Protein AF-A0AAV8ZSS9-F1 (afdb_monomer_lite)

Sequence (82 aa):
MSARLDFTELNSSTKASSQRVTTIGKLLVGITGGVALGLTVICAPFVSPALRKFCLPYIPATTEQVANILKALKGEKEPCWT

Radius of gyration: 27.05 Å; chains: 1; bounding box: 51×33×72 Å

Foldseek 3Di:
DDDDPPPVVVVPPPPDDPDDQDPVNVVVVVVVVCVVVVVCVVCVVVVVLVPDPDPDDDDPDDPVRVVVVVCVVVVNDPPPDD

Secondary structure (DSSP, 8-state):
------GGGGGGG---------HHHHHHHHHHHHHHHHHHHHHHHHHHHHT-S---------HHHHHHHHHHHTTPPPPS--

Organism: NCBI:txid1586634

pLDDT: mean 76.19, std 16.54, range [41.81, 97.94]

Structure (mmCIF, N/CA/C/O backbone):
data_AF-A0AAV8ZSS9-F1
#
_entry.id   AF-A0AAV8ZSS9-F1
#
loop_
_atom_site.group_PDB
_atom_site.id
_atom_site.type_symbol
_atom_site.label_atom_id
_atom_site.label_alt_id
_atom_site.label_comp_id
_atom_site.label_asym_id
_atom_site.label_entity_id
_atom_site.label_seq_id
_atom_site.pdbx_PDB_ins_code
_atom_site.Cartn_x
_atom_site.Cartn_y
_atom_site.Cartn_z
_atom_site.occupancy
_atom_site.B_iso_or_equiv
_atom_site.auth_seq_id
_atom_site.auth_comp_id
_atom_site.auth_asym_id
_atom_site.auth_atom_id
_atom_site.pdbx_PDB_model_num
ATOM 1 N N . MET A 1 1 ? -21.049 -11.500 -6.181 1.00 41.81 1 MET A N 1
ATOM 2 C CA . MET A 1 1 ? -19.953 -12.449 -5.904 1.00 41.81 1 MET A CA 1
ATOM 3 C C . MET A 1 1 ? -18.776 -12.024 -6.771 1.00 41.81 1 MET A C 1
ATOM 5 O O . MET A 1 1 ? -18.871 -12.115 -7.982 1.00 41.81 1 MET A O 1
ATOM 9 N N . SER A 1 2 ? -17.789 -11.399 -6.128 1.00 44.72 2 SER A N 1
ATOM 10 C CA . SER A 1 2 ? -16.445 -11.007 -6.583 1.00 44.72 2 SER A CA 1
ATOM 11 C C . SER A 1 2 ? -16.231 -10.624 -8.056 1.00 44.72 2 SER A C 1
ATOM 13 O O . SER A 1 2 ? -15.984 -11.481 -8.899 1.00 44.72 2 SER A O 1
ATOM 15 N N . ALA A 1 3 ? -16.179 -9.313 -8.319 1.00 45.62 3 ALA A N 1
ATOM 16 C CA . ALA A 1 3 ? -15.454 -8.762 -9.459 1.00 45.62 3 ALA A CA 1
ATOM 17 C C . ALA A 1 3 ? -13.964 -9.106 -9.289 1.00 45.62 3 ALA A C 1
ATOM 19 O O . ALA A 1 3 ? -13.264 -8.503 -8.472 1.00 45.62 3 ALA A O 1
ATOM 20 N N . ARG A 1 4 ? -13.495 -10.140 -9.992 1.00 58.59 4 ARG A N 1
ATOM 21 C CA . ARG A 1 4 ? -12.063 -10.374 -10.164 1.00 58.59 4 ARG A CA 1
ATOM 22 C C . ARG A 1 4 ? -11.554 -9.273 -11.088 1.00 58.59 4 ARG A C 1
ATOM 24 O O . ARG A 1 4 ? -12.061 -9.110 -12.187 1.00 58.59 4 ARG A O 1
ATOM 31 N N . LEU A 1 5 ? -10.617 -8.471 -10.599 1.00 51.00 5 LEU A N 1
ATOM 32 C CA . LEU A 1 5 ? -9.908 -7.490 -11.409 1.00 51.00 5 LEU A CA 1
ATOM 33 C C . LEU A 1 5 ? -9.072 -8.262 -12.437 1.00 51.00 5 LEU A C 1
ATOM 35 O O . LEU A 1 5 ? -8.055 -8.856 -12.077 1.00 51.00 5 LEU A O 1
ATOM 39 N N . ASP A 1 6 ? -9.518 -8.284 -13.692 1.00 47.00 6 ASP A N 1
ATOM 40 C CA . ASP A 1 6 ? -8.795 -8.882 -14.815 1.00 47.00 6 ASP A CA 1
ATOM 41 C C . ASP A 1 6 ? -7.593 -8.002 -15.187 1.00 47.00 6 ASP A C 1
ATOM 43 O O . ASP A 1 6 ? -7.587 -7.243 -16.154 1.00 47.00 6 ASP A O 1
ATOM 47 N N . PHE A 1 7 ? -6.538 -8.127 -14.381 1.00 53.97 7 PHE A N 1
ATOM 48 C CA . PHE A 1 7 ? -5.200 -7.563 -14.597 1.00 53.97 7 PHE A CA 1
ATOM 49 C C . PHE A 1 7 ? -4.650 -7.842 -16.013 1.00 53.97 7 PHE A C 1
ATOM 51 O O . PHE A 1 7 ? -3.801 -7.112 -16.522 1.00 53.97 7 PHE A O 1
ATOM 58 N N . THR A 1 8 ? -5.166 -8.880 -16.667 1.00 59.31 8 THR A N 1
ATOM 59 C CA . THR A 1 8 ? -4.781 -9.373 -17.989 1.00 59.31 8 THR A CA 1
ATOM 60 C C . THR A 1 8 ? -5.074 -8.399 -19.145 1.00 59.31 8 THR A C 1
ATOM 62 O O . THR A 1 8 ? -4.368 -8.450 -20.148 1.00 59.31 8 THR A O 1
ATOM 65 N N . GLU A 1 9 ? -6.047 -7.484 -19.025 1.00 53.69 9 GLU A N 1
ATOM 66 C CA . GLU A 1 9 ? -6.436 -6.557 -20.115 1.00 53.69 9 GLU A CA 1
ATOM 67 C C . GLU A 1 9 ? -5.464 -5.372 -20.299 1.00 53.69 9 GLU A C 1
ATOM 69 O O . GLU A 1 9 ? -5.273 -4.883 -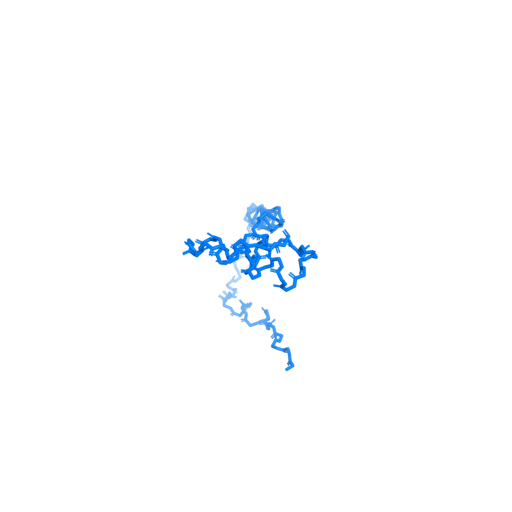21.414 1.00 53.69 9 GLU A O 1
ATOM 74 N N . LEU A 1 10 ? -4.763 -4.947 -19.239 1.00 55.00 10 LEU A N 1
ATOM 75 C CA . LEU A 1 10 ? -3.820 -3.814 -19.288 1.00 55.00 10 LEU A CA 1
ATOM 76 C C . LEU A 1 10 ? -2.480 -4.147 -19.974 1.00 55.00 10 LEU A C 1
ATOM 78 O O . LEU A 1 10 ? -1.682 -3.248 -20.236 1.00 55.00 10 LEU A O 1
ATOM 82 N N . ASN A 1 11 ? -2.217 -5.420 -20.294 1.00 59.88 11 ASN A N 1
ATOM 83 C CA . ASN A 1 11 ? -0.990 -5.845 -20.980 1.00 59.88 11 ASN A CA 1
ATOM 84 C C . ASN A 1 11 ? -1.030 -5.571 -22.504 1.00 59.88 11 ASN A C 1
ATOM 86 O O . ASN A 1 11 ? -0.005 -5.615 -23.176 1.00 59.88 11 ASN A O 1
ATOM 90 N N . SER A 1 12 ? -2.200 -5.250 -23.066 1.00 52.38 12 SER A N 1
ATOM 91 C CA . SER A 1 12 ? -2.435 -5.223 -24.519 1.00 52.38 12 SER A CA 1
ATOM 92 C C . SER A 1 12 ? -1.956 -3.955 -25.257 1.00 52.38 12 SER A C 1
ATOM 94 O O . SER A 1 12 ? -1.899 -3.954 -26.489 1.00 52.38 12 SER A O 1
ATOM 96 N N . SER A 1 13 ? -1.557 -2.887 -24.548 1.00 49.88 13 SER A N 1
ATOM 97 C CA . SER A 1 13 ? -1.190 -1.590 -25.156 1.00 49.88 13 SER A CA 1
ATOM 98 C C . SER A 1 13 ? 0.320 -1.302 -25.236 1.00 49.88 13 SER A C 1
ATOM 100 O O . SER A 1 13 ? 0.729 -0.147 -25.365 1.00 49.88 13 SER A O 1
ATOM 102 N N . THR A 1 14 ? 1.176 -2.326 -25.227 1.00 56.09 14 THR A N 1
ATOM 103 C CA . THR A 1 14 ? 2.554 -2.209 -25.730 1.00 56.09 14 THR A CA 1
ATOM 104 C C . THR A 1 14 ? 2.660 -2.970 -27.052 1.00 56.09 14 THR A C 1
ATOM 106 O O . THR A 1 14 ? 3.009 -4.144 -27.112 1.00 56.09 14 THR A O 1
ATOM 109 N N . LYS A 1 15 ? 2.336 -2.298 -28.167 1.00 47.72 15 LYS A N 1
ATOM 110 C CA . LYS A 1 15 ? 2.682 -2.781 -29.514 1.00 47.72 15 LYS A CA 1
ATOM 111 C C . LYS A 1 15 ? 4.210 -2.882 -29.586 1.00 47.72 15 LYS A C 1
ATOM 113 O O . LYS A 1 15 ? 4.894 -1.888 -29.817 1.00 47.72 15 LYS A O 1
ATOM 118 N N . ALA A 1 16 ? 4.746 -4.070 -29.318 1.00 56.06 16 ALA A N 1
ATOM 119 C CA . ALA A 1 16 ? 6.176 -4.325 -29.292 1.00 56.06 16 ALA A CA 1
ATOM 120 C C . ALA A 1 16 ? 6.742 -4.233 -30.715 1.00 56.06 16 ALA A C 1
ATOM 122 O O . ALA A 1 16 ? 6.792 -5.215 -31.453 1.00 56.06 16 ALA A O 1
ATOM 123 N N . SER A 1 17 ? 7.189 -3.038 -31.107 1.00 58.66 17 SER A N 1
ATOM 124 C CA . SER A 1 17 ? 8.221 -2.954 -32.136 1.00 58.66 17 SER A CA 1
ATOM 125 C C . SER A 1 17 ? 9.436 -3.719 -31.602 1.00 58.66 17 SER A C 1
ATOM 127 O O . SER A 1 17 ? 9.808 -3.551 -30.438 1.00 58.66 17 SER A O 1
ATOM 129 N N . SER A 1 18 ? 10.025 -4.592 -32.419 1.00 60.47 18 SER A N 1
ATOM 130 C CA . SER A 1 18 ? 11.212 -5.378 -32.070 1.00 60.47 18 SER A CA 1
ATOM 131 C C . SER A 1 18 ? 12.451 -4.472 -31.977 1.00 60.47 18 SER A C 1
ATOM 133 O O . SER A 1 18 ? 13.377 -4.573 -32.782 1.00 60.47 18 SER A O 1
ATOM 135 N N . GLN A 1 19 ? 12.482 -3.553 -31.011 1.00 71.69 19 GLN A N 1
ATOM 136 C CA . GLN A 1 19 ? 13.686 -2.811 -30.666 1.00 71.69 19 GLN A CA 1
ATOM 137 C C . GLN A 1 19 ? 14.552 -3.655 -29.735 1.00 71.69 19 GLN A C 1
ATOM 139 O O . GLN A 1 19 ? 14.097 -4.164 -28.709 1.00 71.69 19 GLN A O 1
ATOM 144 N N . ARG A 1 20 ? 15.836 -3.796 -30.087 1.00 79.88 20 ARG A N 1
ATOM 145 C CA . ARG A 1 20 ? 16.825 -4.423 -29.209 1.00 79.88 20 ARG A CA 1
ATOM 146 C C . ARG A 1 20 ? 17.013 -3.546 -27.975 1.00 79.88 20 ARG A C 1
ATOM 148 O O . ARG A 1 20 ? 17.746 -2.563 -28.008 1.00 79.88 20 ARG A O 1
ATOM 155 N N . VAL A 1 21 ? 16.353 -3.917 -26.884 1.00 79.94 21 VAL A N 1
ATOM 156 C CA . VAL A 1 21 ? 16.528 -3.254 -25.591 1.00 79.94 21 VAL A CA 1
ATOM 157 C C . VAL A 1 21 ? 17.929 -3.561 -25.075 1.00 79.94 21 VAL A C 1
ATOM 159 O O . VAL A 1 21 ? 18.300 -4.728 -24.908 1.00 79.94 21 VAL A O 1
ATOM 162 N N . THR A 1 22 ? 18.712 -2.514 -24.840 1.00 88.19 22 THR A N 1
ATOM 163 C CA . THR A 1 22 ? 20.072 -2.642 -24.315 1.00 88.19 22 THR A CA 1
ATOM 164 C C . THR A 1 22 ? 20.041 -3.194 -22.888 1.00 88.19 22 THR A C 1
ATOM 166 O O . THR A 1 22 ? 19.062 -3.024 -22.156 1.00 88.19 22 THR A O 1
ATOM 169 N N . THR A 1 23 ? 21.122 -3.853 -22.462 1.00 90.38 23 THR A N 1
ATOM 170 C CA . THR A 1 23 ? 21.262 -4.374 -21.088 1.00 90.38 23 THR A CA 1
ATOM 171 C C . THR A 1 23 ? 21.065 -3.275 -20.043 1.00 90.38 23 THR A C 1
ATOM 173 O O . THR A 1 23 ? 20.444 -3.505 -19.009 1.00 90.38 23 THR A O 1
ATOM 176 N N . ILE A 1 24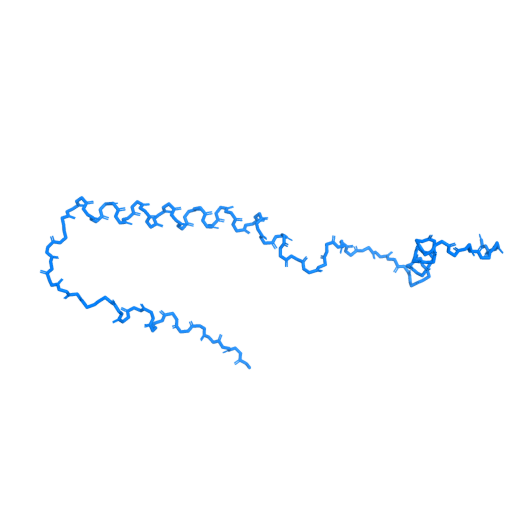 ? 21.509 -2.056 -20.354 1.00 93.19 24 ILE A N 1
ATOM 177 C CA . ILE A 1 24 ? 21.312 -0.877 -19.507 1.00 93.19 24 ILE A CA 1
ATOM 178 C C . ILE A 1 24 ? 19.835 -0.483 -19.426 1.00 93.19 24 ILE A C 1
ATOM 180 O O . ILE A 1 24 ? 19.341 -0.223 -18.335 1.00 93.19 24 ILE A O 1
ATOM 184 N N . GLY A 1 25 ? 19.097 -0.515 -20.541 1.00 91.19 25 GLY A N 1
ATOM 185 C CA . GLY A 1 25 ? 17.654 -0.260 -20.532 1.00 91.19 25 GLY A CA 1
ATOM 186 C C . GLY A 1 25 ? 16.889 -1.250 -19.649 1.00 91.19 25 GLY A C 1
ATOM 187 O O . GLY A 1 25 ? 16.025 -0.849 -18.874 1.00 91.19 25 GLY A O 1
ATOM 188 N N . LYS A 1 26 ? 17.261 -2.535 -19.689 1.00 92.19 26 LYS A N 1
ATOM 189 C CA . LYS A 1 26 ? 16.674 -3.564 -18.813 1.00 92.19 26 LYS A CA 1
ATOM 190 C C . LYS A 1 26 ? 16.980 -3.308 -17.337 1.00 92.19 26 LYS A C 1
ATOM 192 O O . LYS A 1 26 ? 16.088 -3.447 -16.504 1.00 92.19 26 LYS A O 1
ATOM 197 N N . LEU A 1 27 ? 18.215 -2.913 -17.021 1.00 95.56 27 LEU A N 1
ATOM 198 C CA . LEU A 1 27 ? 18.623 -2.589 -15.655 1.00 95.56 27 LEU A CA 1
ATOM 199 C C . LEU A 1 27 ? 17.846 -1.385 -15.105 1.00 95.56 27 LEU A C 1
ATOM 201 O O . LEU A 1 27 ? 17.336 -1.453 -13.992 1.00 95.56 27 LEU A O 1
ATOM 205 N N . LEU A 1 28 ? 17.705 -0.317 -15.893 1.00 95.62 28 LEU A N 1
ATOM 206 C CA . LEU A 1 28 ? 16.957 0.877 -15.490 1.00 95.62 28 LEU A CA 1
ATOM 207 C C . LEU A 1 28 ? 15.483 0.560 -15.227 1.00 95.62 28 LEU A C 1
ATOM 209 O O . LEU A 1 28 ? 14.967 0.918 -14.173 1.00 95.62 28 LEU A O 1
ATOM 213 N N . VAL A 1 29 ? 14.827 -0.177 -16.130 1.00 95.31 29 VAL A N 1
ATOM 214 C CA . VAL A 1 29 ? 13.431 -0.607 -15.939 1.00 95.31 29 VAL A CA 1
ATOM 215 C C . VAL A 1 29 ? 13.287 -1.471 -14.683 1.00 95.31 29 VAL A C 1
ATOM 217 O O . VAL A 1 29 ? 12.350 -1.275 -13.910 1.00 95.31 29 VAL A O 1
ATOM 220 N N . GLY A 1 30 ? 14.234 -2.384 -14.442 1.00 95.75 30 GLY A N 1
ATOM 221 C CA . GLY A 1 30 ? 14.257 -3.221 -13.243 1.00 95.75 30 GLY A CA 1
ATOM 222 C C . GLY A 1 30 ? 14.402 -2.413 -11.951 1.00 95.75 30 GLY A C 1
ATOM 223 O O . GLY A 1 30 ? 13.653 -2.643 -11.005 1.00 95.75 30 GLY A O 1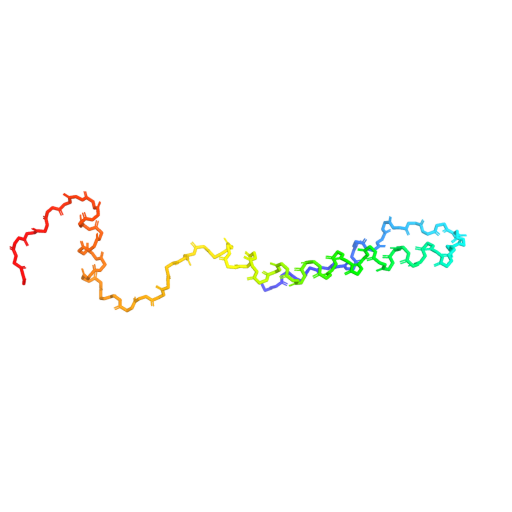
ATOM 224 N N . ILE A 1 31 ? 15.311 -1.434 -11.920 1.00 97.75 31 ILE A N 1
ATOM 225 C CA . ILE A 1 31 ? 15.509 -0.555 -10.759 1.00 97.75 31 ILE A CA 1
ATOM 226 C C . ILE A 1 31 ? 14.260 0.288 -10.511 1.00 97.75 31 ILE A C 1
ATOM 228 O O . ILE A 1 31 ? 13.750 0.307 -9.394 1.00 97.75 31 ILE A O 1
ATOM 232 N N . THR A 1 32 ? 13.729 0.956 -11.537 1.00 96.62 32 THR A N 1
ATOM 233 C CA . THR A 1 32 ? 12.545 1.810 -11.389 1.00 96.62 32 THR A CA 1
ATOM 234 C C . THR A 1 32 ? 11.328 1.006 -10.929 1.00 96.62 32 THR A C 1
ATOM 236 O O . THR A 1 32 ? 10.637 1.428 -10.003 1.00 96.62 32 THR A O 1
ATOM 239 N N . GLY A 1 33 ? 11.098 -0.178 -11.509 1.00 96.75 33 GLY A N 1
ATOM 240 C CA . GLY A 1 33 ? 10.025 -1.076 -11.081 1.00 96.75 33 GLY A CA 1
ATOM 241 C C . GLY A 1 33 ? 10.222 -1.592 -9.654 1.00 96.75 33 GLY A C 1
ATOM 242 O O . GLY A 1 33 ? 9.288 -1.569 -8.855 1.00 96.75 33 GLY A O 1
ATOM 243 N N . GLY A 1 34 ? 11.447 -1.994 -9.304 1.00 97.50 34 GLY A N 1
ATOM 244 C CA . GLY A 1 34 ? 11.795 -2.464 -7.964 1.00 97.50 34 GLY A CA 1
ATOM 245 C C . GLY A 1 34 ? 11.605 -1.393 -6.890 1.00 97.50 34 GLY A C 1
ATOM 246 O O . GLY A 1 34 ? 11.012 -1.672 -5.851 1.00 97.50 34 GLY A O 1
ATOM 247 N N . VAL A 1 35 ? 12.032 -0.156 -7.155 1.00 97.94 35 VAL A N 1
ATOM 248 C CA . VAL A 1 35 ? 11.830 0.982 -6.244 1.00 97.94 35 VAL A CA 1
ATOM 249 C C . VAL A 1 35 ? 10.345 1.298 -6.090 1.00 97.94 35 VAL A C 1
ATOM 251 O O . VAL A 1 35 ? 9.875 1.451 -4.965 1.00 97.94 35 VAL A O 1
ATOM 254 N N . ALA A 1 36 ? 9.585 1.347 -7.187 1.00 96.62 36 ALA A N 1
ATOM 255 C CA . ALA A 1 36 ? 8.153 1.637 -7.136 1.00 96.62 36 ALA A CA 1
ATOM 256 C C . ALA A 1 36 ? 7.382 0.599 -6.300 1.00 96.62 36 ALA A C 1
ATOM 258 O O . ALA A 1 36 ? 6.592 0.961 -5.423 1.00 96.62 36 ALA A O 1
ATOM 259 N N . LEU A 1 37 ? 7.646 -0.692 -6.523 1.00 96.69 37 LEU A N 1
ATOM 260 C CA . LEU A 1 37 ? 7.023 -1.772 -5.757 1.00 96.69 37 LEU A CA 1
ATOM 261 C C . LEU A 1 37 ? 7.502 -1.788 -4.302 1.00 96.69 37 LEU A C 1
ATOM 263 O O . LEU A 1 37 ? 6.681 -1.910 -3.394 1.00 96.69 37 LEU A O 1
ATOM 267 N N . GLY A 1 38 ? 8.805 -1.610 -4.069 1.00 97.38 38 GLY A N 1
ATOM 268 C CA . GLY A 1 38 ? 9.387 -1.562 -2.730 1.00 97.38 38 GLY A CA 1
ATOM 269 C C . GLY A 1 38 ? 8.781 -0.449 -1.878 1.00 97.38 38 GLY A C 1
ATOM 270 O O . GLY A 1 38 ? 8.310 -0.712 -0.773 1.00 97.38 38 GLY A O 1
ATOM 271 N N . LEU A 1 39 ? 8.704 0.772 -2.415 1.00 96.56 39 LEU A N 1
ATOM 272 C CA . LEU A 1 39 ? 8.057 1.903 -1.744 1.00 96.56 39 LEU A CA 1
ATOM 273 C C . LEU A 1 39 ? 6.584 1.616 -1.453 1.00 96.56 39 LEU A C 1
ATOM 275 O O . LEU A 1 39 ? 6.123 1.858 -0.343 1.00 96.56 39 LEU A O 1
ATOM 279 N N . THR A 1 40 ? 5.854 1.049 -2.415 1.00 94.81 40 THR A N 1
ATOM 280 C CA . THR A 1 40 ? 4.431 0.730 -2.236 1.00 94.81 40 THR A CA 1
ATOM 281 C C . THR A 1 40 ? 4.214 -0.249 -1.081 1.00 94.81 40 THR A C 1
ATOM 283 O O . THR A 1 40 ? 3.364 -0.006 -0.228 1.00 94.81 40 THR A O 1
ATOM 286 N N . VAL A 1 41 ? 5.002 -1.326 -1.009 1.00 95.75 41 VAL A N 1
ATOM 287 C CA . VAL A 1 41 ? 4.895 -2.333 0.061 1.00 95.75 41 VAL A CA 1
ATOM 288 C C . VAL A 1 41 ? 5.274 -1.745 1.420 1.00 95.75 41 VAL A C 1
ATOM 290 O O . VAL A 1 41 ? 4.578 -1.989 2.404 1.00 95.75 41 VAL A O 1
ATOM 293 N N . ILE A 1 42 ? 6.336 -0.938 1.478 1.00 95.31 42 ILE A N 1
ATOM 294 C CA . ILE A 1 42 ? 6.788 -0.290 2.717 1.00 95.31 42 ILE A CA 1
ATOM 295 C C . ILE A 1 42 ? 5.749 0.716 3.221 1.00 95.31 42 ILE A C 1
ATOM 297 O O . ILE A 1 42 ? 5.485 0.778 4.419 1.00 95.31 42 ILE A O 1
ATOM 301 N N . CYS A 1 43 ? 5.136 1.493 2.327 1.00 92.12 43 CYS A N 1
ATOM 302 C CA . CYS A 1 43 ? 4.161 2.517 2.693 1.00 92.12 43 CYS A CA 1
ATOM 303 C C . CYS A 1 43 ? 2.754 1.954 2.953 1.00 92.12 43 CYS A C 1
ATOM 305 O O . CYS A 1 43 ? 1.984 2.566 3.696 1.00 92.12 43 CYS A O 1
ATOM 307 N N . ALA A 1 44 ? 2.407 0.787 2.400 1.00 89.81 44 ALA A N 1
ATOM 308 C CA . ALA A 1 44 ? 1.098 0.159 2.570 1.00 89.81 44 ALA A CA 1
ATOM 309 C C . ALA A 1 44 ? 0.616 0.064 4.038 1.00 89.81 44 ALA A C 1
ATOM 311 O O . ALA A 1 44 ? -0.506 0.507 4.299 1.00 89.81 44 ALA A O 1
ATOM 312 N N . PRO A 1 45 ? 1.396 -0.430 5.024 1.00 87.19 45 PRO A N 1
ATOM 313 C CA . PRO A 1 45 ? 0.949 -0.510 6.419 1.00 87.19 45 PRO A CA 1
ATOM 314 C C . PRO A 1 45 ? 0.784 0.850 7.112 1.00 87.19 45 PRO A C 1
ATOM 316 O O . PRO A 1 45 ? 0.130 0.905 8.148 1.00 87.19 45 PRO A O 1
ATOM 319 N N . PHE A 1 46 ? 1.331 1.940 6.565 1.00 86.44 46 PHE A N 1
ATOM 320 C CA . PHE A 1 46 ? 1.173 3.295 7.114 1.00 86.44 46 PHE A CA 1
ATOM 321 C C . PHE A 1 46 ? -0.038 4.020 6.532 1.00 86.44 46 PHE A C 1
ATOM 323 O O . PHE A 1 46 ? -0.715 4.769 7.233 1.00 86.44 46 PHE A O 1
ATOM 330 N N . VAL A 1 47 ? -0.350 3.759 5.262 1.00 84.00 47 VAL A N 1
ATOM 331 C CA . VAL A 1 47 ? -1.524 4.333 4.592 1.00 84.00 47 VAL A CA 1
ATOM 332 C C . VAL A 1 47 ? -2.794 3.530 4.903 1.00 84.00 47 VAL A C 1
ATOM 334 O O . VAL A 1 47 ? -3.871 4.105 5.040 1.00 84.00 47 VAL A O 1
ATOM 337 N N . SER A 1 48 ? -2.690 2.210 5.097 1.00 82.56 48 SER A N 1
ATOM 338 C CA . SER A 1 48 ? -3.849 1.345 5.395 1.00 82.56 48 SER A CA 1
ATOM 339 C C . SER A 1 48 ? -4.635 1.742 6.661 1.00 82.56 48 SER A C 1
ATOM 341 O O . SER A 1 48 ? -5.865 1.725 6.616 1.00 82.56 48 SER A O 1
ATOM 343 N N . PRO A 1 49 ? -4.003 2.139 7.786 1.00 72.56 49 PRO A N 1
ATOM 344 C CA . PRO A 1 49 ? -4.706 2.648 8.962 1.00 72.56 49 PRO A CA 1
ATOM 345 C C . PRO A 1 49 ? -5.451 3.955 8.688 1.00 72.56 49 PRO A C 1
ATOM 347 O O . PRO A 1 49 ? -6.549 4.134 9.208 1.00 72.56 49 PRO A O 1
ATOM 350 N N . ALA A 1 50 ? -4.887 4.837 7.854 1.00 70.62 50 ALA A N 1
ATOM 351 C CA . ALA A 1 50 ? -5.486 6.126 7.507 1.00 70.62 50 ALA A CA 1
ATOM 352 C C . ALA A 1 50 ? -6.767 5.978 6.663 1.00 70.62 50 ALA A C 1
ATOM 354 O O . ALA A 1 50 ? -7.601 6.877 6.641 1.00 70.62 50 ALA A O 1
ATOM 355 N N . LEU A 1 51 ? -6.962 4.821 6.022 1.00 67.56 51 LEU A N 1
ATOM 356 C CA . LEU A 1 51 ? -8.184 4.467 5.294 1.00 67.56 51 LEU A CA 1
ATOM 357 C C . LEU A 1 51 ? -9.241 3.766 6.172 1.00 67.56 51 LEU A C 1
ATOM 359 O O . LEU A 1 51 ? -10.256 3.294 5.651 1.00 67.56 51 LEU A O 1
ATOM 363 N N . ARG A 1 52 ? -9.061 3.682 7.501 1.00 69.62 52 ARG A N 1
ATOM 364 C CA . ARG A 1 52 ? -10.110 3.150 8.385 1.00 69.62 52 ARG A CA 1
ATOM 365 C C . ARG A 1 52 ? -11.223 4.184 8.577 1.00 69.62 52 ARG A C 1
ATOM 367 O O . ARG A 1 52 ? -11.044 5.201 9.231 1.00 69.62 52 ARG A O 1
ATOM 374 N N . LYS A 1 53 ? -12.414 3.862 8.056 1.00 64.19 53 LYS A N 1
ATOM 375 C CA . LYS A 1 53 ? -13.681 4.613 8.215 1.00 64.19 53 LYS A CA 1
ATOM 376 C C . LYS A 1 53 ? -14.074 4.908 9.671 1.00 64.19 53 LYS A C 1
ATOM 378 O O . LYS A 1 53 ? -14.820 5.851 9.900 1.00 64.19 53 LYS A O 1
ATOM 383 N N . PHE A 1 54 ? -13.607 4.107 10.627 1.00 67.00 54 PHE A N 1
ATOM 384 C CA . PHE A 1 54 ? -13.822 4.307 12.057 1.00 67.00 54 PHE A CA 1
ATOM 385 C C . PHE A 1 54 ? -12.487 4.145 12.789 1.00 67.00 54 PHE A C 1
ATOM 387 O O . PHE A 1 54 ? -11.909 3.059 12.807 1.00 67.00 54 PHE A O 1
ATOM 394 N N . CYS A 1 55 ? -12.001 5.239 13.380 1.00 59.91 55 CYS A N 1
ATOM 395 C CA . CYS A 1 55 ? -10.760 5.289 14.164 1.00 59.91 55 CYS A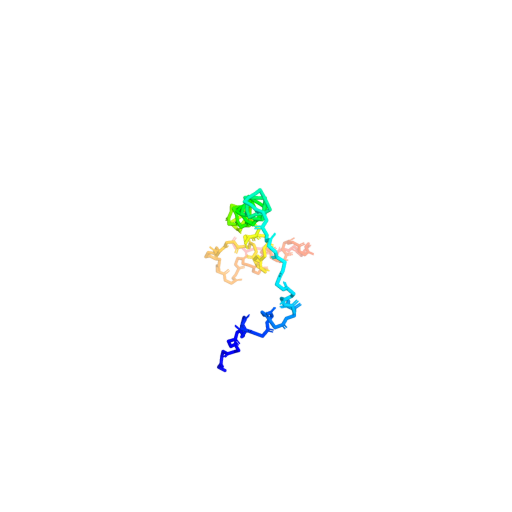 CA 1
ATOM 396 C C . CYS A 1 55 ? -10.984 5.057 15.664 1.00 59.91 55 CYS A C 1
ATOM 398 O O . CYS A 1 55 ? -10.044 5.180 16.445 1.00 59.91 55 CYS A O 1
ATOM 400 N N . LEU A 1 56 ? -12.213 4.751 16.081 1.00 67.25 56 LEU A N 1
ATOM 401 C CA . LEU A 1 56 ? -12.500 4.435 17.472 1.00 67.25 56 LEU A CA 1
ATOM 402 C C . LEU A 1 56 ? -12.189 2.951 17.699 1.00 67.25 56 LEU A C 1
ATOM 404 O O . LEU A 1 56 ? -12.886 2.107 17.128 1.00 67.25 56 LEU A O 1
ATOM 408 N N . PRO A 1 57 ? -11.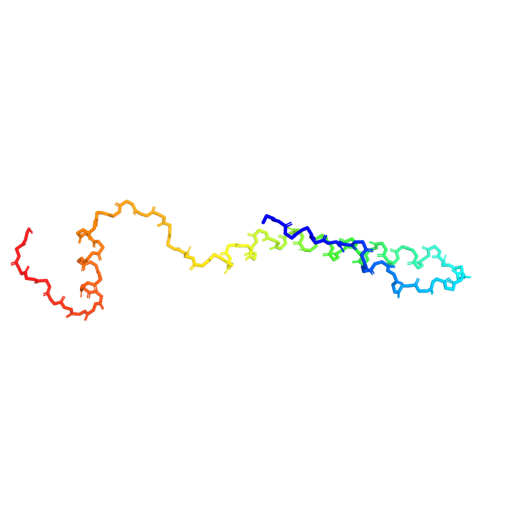145 2.606 18.478 1.00 65.19 57 PRO A N 1
ATOM 409 C CA . PRO A 1 57 ? -10.971 1.230 18.918 1.00 65.19 57 PRO A CA 1
ATOM 410 C C . PRO A 1 57 ? -12.245 0.790 19.640 1.00 65.19 57 PRO A C 1
ATOM 412 O O . PRO A 1 57 ? -12.880 1.592 20.328 1.00 65.19 57 PRO A O 1
ATOM 415 N N . TYR A 1 58 ? -12.629 -0.475 19.460 1.00 67.38 58 TYR A N 1
ATOM 416 C CA . TYR A 1 58 ? -13.770 -1.044 20.165 1.00 67.38 58 TYR A CA 1
ATOM 417 C C . TYR A 1 58 ? -13.545 -0.875 21.667 1.00 67.38 58 TYR A C 1
ATOM 419 O O . TYR A 1 58 ? -12.658 -1.501 22.247 1.00 67.38 58 TYR A O 1
ATOM 427 N N . ILE A 1 59 ? -14.332 0.006 22.272 1.00 72.31 59 ILE A N 1
ATOM 428 C CA . ILE A 1 59 ? -14.392 0.167 23.712 1.00 72.31 59 ILE A CA 1
ATOM 429 C C . ILE A 1 59 ? -15.666 -0.545 24.161 1.00 72.31 59 ILE A C 1
ATOM 431 O O . ILE A 1 59 ? -16.726 -0.305 23.574 1.00 72.31 59 ILE A O 1
ATOM 435 N N . PRO A 1 60 ? -15.587 -1.445 25.154 1.00 67.06 60 PRO A N 1
ATOM 436 C CA . PRO A 1 60 ? -16.768 -2.039 25.754 1.00 67.06 60 PRO A CA 1
ATOM 437 C C . PRO A 1 60 ? -17.482 -0.953 26.565 1.00 67.06 60 PRO A C 1
ATOM 439 O O . PRO A 1 60 ? -17.299 -0.837 27.771 1.00 67.06 60 PRO A O 1
ATOM 442 N N . ALA A 1 61 ? -18.240 -0.105 25.876 1.00 74.56 61 ALA A N 1
ATOM 443 C CA . ALA A 1 61 ? -19.106 0.883 26.487 1.00 74.56 61 ALA A CA 1
ATOM 444 C C . ALA A 1 61 ? -20.530 0.341 26.477 1.00 74.56 61 ALA A C 1
ATOM 446 O O . ALA A 1 61 ? -21.080 0.002 25.426 1.00 74.56 61 ALA A O 1
ATOM 447 N N . THR A 1 62 ? -21.133 0.280 27.658 1.00 84.19 62 THR A N 1
ATOM 448 C CA . THR A 1 62 ? -22.570 0.054 27.789 1.00 84.19 62 THR A CA 1
ATOM 449 C C . THR A 1 62 ? -23.309 1.176 27.053 1.00 84.19 62 THR A C 1
ATOM 451 O O . THR A 1 62 ? -22.844 2.319 27.030 1.00 84.19 62 THR A O 1
ATOM 454 N N . THR A 1 63 ? -24.467 0.880 26.459 1.00 83.50 63 THR A N 1
ATOM 455 C CA . THR A 1 63 ? -25.295 1.862 25.728 1.00 83.50 63 THR A CA 1
ATOM 456 C C . THR A 1 63 ? -25.561 3.133 26.542 1.00 83.50 63 THR A C 1
ATOM 458 O O . THR A 1 63 ? -25.550 4.231 25.992 1.00 83.50 63 THR A O 1
ATOM 461 N N . GLU A 1 64 ? -25.699 2.982 27.860 1.00 84.62 64 GLU A N 1
ATOM 462 C CA . GLU A 1 64 ? -25.813 4.046 28.865 1.00 84.62 64 GLU A CA 1
ATOM 463 C C . GLU A 1 64 ? -24.607 5.010 28.859 1.00 84.62 64 GLU A C 1
ATOM 465 O O . GLU A 1 64 ? -24.769 6.227 28.815 1.00 84.62 64 GLU A O 1
ATOM 470 N N . GLN A 1 65 ? -23.377 4.484 28.845 1.00 82.50 65 GLN A N 1
ATOM 471 C CA . GLN A 1 65 ? -22.155 5.296 28.890 1.00 82.50 65 GLN A CA 1
ATOM 472 C C . GLN A 1 65 ? -21.955 6.077 27.594 1.00 82.50 65 GLN A C 1
ATOM 474 O O . GLN A 1 65 ? -21.570 7.243 27.628 1.00 82.50 65 GLN A O 1
ATOM 479 N N . VAL A 1 66 ? -22.254 5.458 26.449 1.00 88.12 66 VAL A N 1
ATOM 480 C CA . VAL A 1 66 ? -22.195 6.151 25.157 1.00 88.12 66 VAL A CA 1
ATOM 481 C C . VAL A 1 66 ? -23.246 7.262 25.105 1.00 88.12 66 VAL A C 1
ATOM 483 O O . VAL A 1 66 ? -22.937 8.365 24.661 1.00 88.12 66 VAL A O 1
ATOM 486 N N . ALA A 1 67 ? -24.460 7.010 25.603 1.00 86.19 67 ALA A N 1
ATOM 487 C CA . ALA A 1 67 ? -25.524 8.009 25.645 1.00 86.19 67 ALA A CA 1
ATOM 488 C C . ALA A 1 67 ? -25.162 9.212 26.530 1.00 86.19 67 ALA A C 1
ATOM 490 O O . ALA A 1 67 ? -25.346 10.347 26.097 1.00 86.19 67 ALA A O 1
ATOM 491 N N . ASN A 1 68 ? -24.600 8.981 27.717 1.00 82.81 68 ASN A N 1
ATOM 492 C CA . ASN A 1 68 ? -24.193 10.060 28.623 1.00 82.81 68 ASN A CA 1
ATOM 493 C C . ASN A 1 68 ? -22.992 10.848 28.072 1.00 82.81 68 ASN A C 1
ATOM 495 O O . ASN A 1 68 ? -22.970 12.071 28.123 1.00 82.81 68 ASN A O 1
ATOM 499 N N . ILE A 1 69 ? -22.015 10.188 27.439 1.00 87.06 69 ILE A N 1
ATOM 500 C CA . ILE A 1 69 ? -20.905 10.898 26.779 1.00 87.06 69 ILE A CA 1
ATOM 501 C C . ILE A 1 69 ? -21.424 11.765 25.623 1.00 87.06 69 ILE A C 1
ATOM 503 O O . ILE A 1 69 ? -21.012 12.915 25.485 1.00 87.06 69 ILE A O 1
ATOM 507 N N . LEU A 1 70 ? -22.343 11.254 24.799 1.00 88.75 70 LEU A N 1
ATOM 508 C CA . LEU A 1 70 ? -22.922 12.017 23.689 1.00 88.75 70 LEU A CA 1
ATOM 509 C C . LEU A 1 70 ? -23.764 13.210 24.172 1.00 88.75 70 LEU A C 1
ATOM 511 O O . LEU A 1 70 ? -23.692 14.275 23.561 1.00 88.75 70 LEU A O 1
ATOM 515 N N . LYS A 1 71 ? -24.517 13.065 25.269 1.00 85.56 71 LYS A N 1
ATOM 516 C CA . LYS A 1 71 ? -25.253 14.163 25.921 1.00 85.56 71 LYS A CA 1
ATOM 517 C C . LYS A 1 71 ? -24.309 15.219 26.502 1.00 85.56 71 LYS A C 1
ATOM 519 O O . LYS A 1 71 ? -24.472 16.403 26.202 1.00 85.56 71 LYS A O 1
ATOM 524 N N . ALA A 1 72 ? -23.267 14.796 27.221 1.00 85.12 72 ALA A N 1
ATOM 525 C CA . ALA A 1 72 ? -22.233 15.682 27.753 1.00 85.12 72 ALA A CA 1
ATOM 526 C C . ALA A 1 72 ? -21.501 16.460 26.643 1.00 85.12 72 ALA A C 1
ATOM 528 O O . ALA A 1 72 ? -21.312 17.671 26.757 1.00 85.12 72 ALA A O 1
ATOM 529 N N . LEU A 1 73 ? -21.152 15.803 25.528 1.00 87.75 73 LEU A N 1
ATOM 530 C CA . LEU A 1 73 ? -20.560 16.452 24.348 1.00 87.75 73 LEU A CA 1
ATOM 531 C C . LEU A 1 73 ? -21.518 17.439 23.666 1.00 87.75 73 LEU A C 1
ATOM 533 O O . LEU A 1 73 ? -21.075 18.426 23.084 1.00 87.75 73 LEU A O 1
ATOM 537 N N . LYS A 1 74 ? -22.829 17.194 23.746 1.00 89.69 74 LYS A N 1
ATOM 538 C CA . LYS A 1 74 ? -23.876 18.083 23.227 1.00 89.69 74 LYS A CA 1
ATOM 539 C C . LYS A 1 74 ? -24.159 19.277 24.155 1.00 89.69 74 LYS A C 1
ATOM 541 O O . LYS A 1 74 ? -24.947 20.151 23.801 1.00 89.69 74 LYS A O 1
ATOM 546 N N . GLY A 1 75 ? -23.508 19.342 25.321 1.00 83.06 75 GLY A N 1
ATOM 547 C CA . GLY A 1 75 ? -23.714 20.390 26.326 1.00 83.06 75 GLY A CA 1
ATOM 548 C C .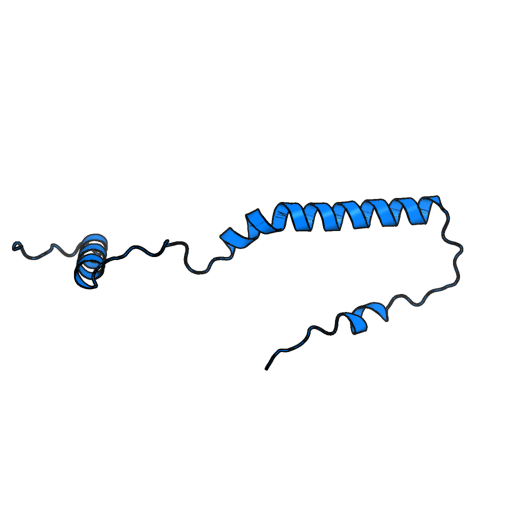 GLY A 1 75 ? -25.034 20.252 27.091 1.00 83.06 75 GLY A C 1
ATOM 549 O O . GLY A 1 75 ? -25.444 21.178 27.799 1.00 83.06 75 GLY A O 1
ATOM 550 N N . GLU A 1 76 ? -25.708 19.109 26.950 1.00 79.69 76 GLU A N 1
ATOM 551 C CA . GLU A 1 76 ? -26.880 18.769 27.742 1.00 79.69 76 GLU A CA 1
ATOM 552 C C . GLU A 1 76 ? -26.391 18.389 29.142 1.00 79.69 76 GLU A C 1
ATOM 554 O O . GLU A 1 76 ? -25.516 17.543 29.314 1.00 79.69 76 GLU A O 1
ATOM 559 N N . LYS A 1 77 ? -26.905 19.082 30.159 1.00 73.69 77 LYS A N 1
ATOM 560 C CA . LYS A 1 77 ? -26.560 18.790 31.549 1.00 73.69 77 LYS A CA 1
ATOM 561 C C . LYS A 1 77 ? -27.281 17.502 31.914 1.00 73.69 77 LYS A C 1
ATOM 563 O O . LYS A 1 77 ? -28.509 17.465 31.822 1.00 73.69 77 LYS A O 1
ATOM 568 N N . GLU A 1 78 ? -26.539 16.474 32.308 1.00 66.88 78 GLU A N 1
ATOM 569 C CA . GLU A 1 78 ? -27.147 15.270 32.869 1.00 66.88 78 GLU A CA 1
ATOM 570 C C . GLU A 1 78 ? -28.067 15.678 34.034 1.00 66.88 78 GLU A C 1
ATOM 572 O O . GLU A 1 78 ? -27.685 16.542 34.838 1.00 66.88 78 GLU A O 1
ATOM 577 N N . PRO A 1 79 ? -29.280 15.111 34.152 1.00 66.12 79 PRO A N 1
ATOM 578 C CA . PRO A 1 79 ? -30.045 15.257 35.375 1.00 66.12 79 PRO A CA 1
ATOM 579 C C . PRO A 1 79 ? -29.197 14.676 36.509 1.00 66.12 79 PRO A C 1
ATOM 581 O O . PRO A 1 79 ? -28.735 13.540 36.428 1.00 66.12 79 PRO A O 1
ATOM 584 N N . CYS A 1 80 ? -28.947 15.487 37.541 1.00 58.19 80 CYS A N 1
ATOM 585 C CA . CYS A 1 80 ? -28.388 15.016 38.806 1.00 58.19 80 CYS A CA 1
ATOM 586 C C . CYS A 1 80 ? -29.159 13.752 39.185 1.00 58.19 80 CYS A C 1
ATOM 588 O O . CYS A 1 80 ? -30.372 13.870 39.240 1.00 58.19 80 CYS A O 1
ATOM 590 N N . TRP A 1 81 ? -28.476 12.604 39.279 1.00 65.56 81 TRP A N 1
ATOM 591 C CA . TRP A 1 81 ? -28.809 11.329 39.943 1.00 65.56 81 TRP A CA 1
ATOM 592 C C . TRP A 1 81 ? -28.224 10.155 39.143 1.00 65.56 81 TRP A C 1
ATOM 594 O O . TRP A 1 81 ? -28.806 9.696 38.161 1.00 65.56 81 TRP A O 1
ATOM 604 N N . THR A 1 82 ? -27.074 9.653 39.590 1.00 50.94 82 THR A N 1
ATOM 605 C CA . THR A 1 82 ? -26.767 8.219 39.754 1.00 50.94 82 THR A CA 1
ATOM 606 C C . THR A 1 82 ? -25.467 8.065 40.529 1.00 50.94 82 THR A C 1
ATOM 608 O O . THR A 1 82 ? -24.567 8.915 40.341 1.00 50.94 82 THR A O 1
#

InterPro domains:
  IPR060467 ATP synthase subunit C lysine N-methyltransferase, N-terminal domain [PF27912] (23-52)